Protein AF-A0A7D7LK66-F1 (afdb_monomer_lite)

Organism: NCBI:txid1472755

Secondary structure (DSSP, 8-state):
---HHHHHHHHHHHHHHHHHGGGSTT-----SS------SS-HHHHHHHHHHHHHHH-HHHHHHHHHHHHHHHHHHHHHHHHHHHHHH--SHHHHHHHHHHHHHHHHHHHHHHHHHHHHHHHTT--

Structure (mmCIF, N/CA/C/O backbone):
data_AF-A0A7D7LK66-F1
#
_entry.id   AF-A0A7D7LK66-F1
#
loop_
_atom_site.group_PDB
_atom_site.id
_atom_site.type_symbol
_atom_site.label_atom_id
_atom_site.label_alt_id
_atom_site.label_comp_id
_atom_site.label_asym_id
_atom_site.label_entity_id
_atom_site.label_seq_id
_atom_site.pdbx_PDB_ins_code
_atom_site.Cartn_x
_atom_site.Cartn_y
_atom_site.Cartn_z
_atom_site.occupancy
_atom_site.B_iso_or_equiv
_atom_site.auth_seq_id
_atom_site.auth_comp_id
_atom_site.auth_asym_id
_atom_site.auth_atom_id
_atom_site.pdbx_PDB_model_num
ATOM 1 N N . MET A 1 1 ? 19.153 -10.056 -24.668 1.00 40.78 1 MET A N 1
ATOM 2 C CA . MET A 1 1 ? 20.612 -10.290 -24.647 1.00 40.78 1 MET A CA 1
ATOM 3 C C . MET A 1 1 ? 21.290 -8.956 -24.916 1.00 40.78 1 MET A C 1
ATOM 5 O O . MET A 1 1 ? 21.084 -8.43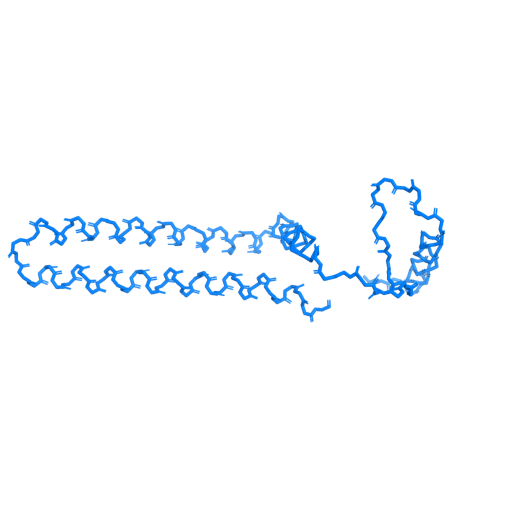9 -26.008 1.00 40.78 1 MET A O 1
ATOM 9 N N . 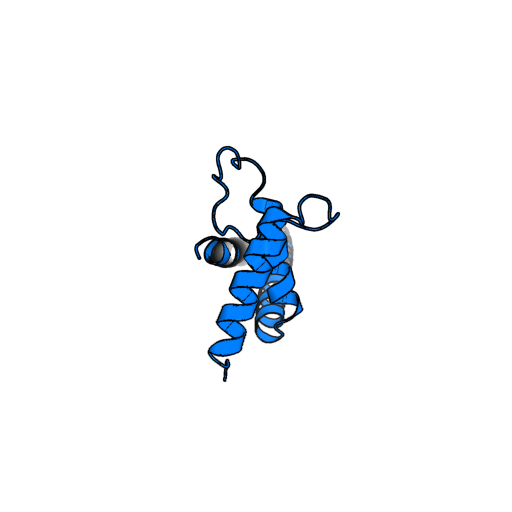PRO A 1 2 ? 21.978 -8.339 -23.940 1.00 47.94 2 PRO A N 1
ATOM 10 C CA . PRO A 1 2 ? 22.702 -7.098 -24.187 1.00 47.94 2 PRO A CA 1
ATOM 11 C C . PRO A 1 2 ? 23.927 -7.403 -25.059 1.00 47.94 2 PRO A C 1
ATOM 13 O O . PRO A 1 2 ? 24.662 -8.357 -24.804 1.00 47.94 2 PRO A O 1
ATOM 16 N N . LEU A 1 3 ? 24.096 -6.642 -26.140 1.00 45.06 3 LEU A N 1
ATOM 17 C CA . LEU A 1 3 ? 25.255 -6.740 -27.020 1.00 45.06 3 LEU A CA 1
ATOM 18 C C . LEU A 1 3 ? 26.406 -5.969 -26.366 1.00 45.06 3 LEU A C 1
ATOM 20 O O . LEU A 1 3 ? 26.271 -4.786 -26.072 1.00 45.06 3 LEU A O 1
ATOM 24 N N . LYS A 1 4 ? 27.550 -6.629 -26.169 1.00 56.62 4 LYS A N 1
ATOM 25 C CA . LYS A 1 4 ? 28.732 -6.088 -25.470 1.00 56.62 4 LYS A CA 1
ATOM 26 C C . LYS A 1 4 ? 29.241 -4.748 -26.037 1.00 56.62 4 LYS A C 1
ATOM 28 O O . LYS A 1 4 ? 29.854 -3.969 -25.320 1.00 56.62 4 LYS A O 1
ATOM 33 N N . THR A 1 5 ? 28.974 -4.467 -27.313 1.00 58.84 5 THR A N 1
ATOM 34 C CA . THR A 1 5 ? 29.309 -3.201 -27.988 1.00 58.84 5 THR A CA 1
ATOM 35 C C . THR A 1 5 ? 28.377 -2.050 -27.608 1.00 58.84 5 THR A C 1
ATOM 37 O O . THR A 1 5 ? 28.816 -0.903 -27.529 1.00 58.84 5 THR A O 1
ATOM 40 N N . SER A 1 6 ? 27.102 -2.340 -27.335 1.00 61.88 6 SER A N 1
ATOM 41 C CA . SER A 1 6 ? 26.131 -1.342 -26.880 1.00 61.88 6 SER A CA 1
ATOM 42 C C . SER A 1 6 ? 26.504 -0.801 -25.503 1.00 61.88 6 SER A C 1
ATOM 44 O O . SER A 1 6 ? 26.367 0.397 -25.271 1.00 61.88 6 SER A O 1
ATOM 46 N N . ASP A 1 7 ? 27.048 -1.646 -24.625 1.00 74.12 7 ASP A N 1
ATOM 47 C CA . ASP A 1 7 ? 27.463 -1.232 -23.283 1.00 74.12 7 ASP A CA 1
ATOM 48 C C . ASP A 1 7 ? 28.601 -0.198 -23.332 1.00 74.12 7 ASP A C 1
ATOM 50 O O . ASP A 1 7 ? 28.560 0.795 -22.607 1.00 74.12 7 ASP A O 1
ATOM 54 N N . THR A 1 8 ? 29.577 -0.357 -24.236 1.00 81.56 8 THR A N 1
ATOM 55 C CA . THR A 1 8 ? 30.676 0.611 -24.404 1.00 81.56 8 THR A CA 1
ATOM 56 C C . THR A 1 8 ? 30.186 1.959 -24.930 1.00 81.56 8 THR A C 1
ATOM 58 O O . THR A 1 8 ? 30.541 2.994 -24.368 1.00 81.56 8 THR A O 1
ATOM 61 N N . LEU A 1 9 ? 29.339 1.971 -25.966 1.00 83.94 9 LEU A N 1
ATOM 62 C CA . LEU A 1 9 ? 28.802 3.219 -26.524 1.00 83.94 9 LEU A CA 1
ATOM 63 C C . LEU A 1 9 ? 27.952 3.980 -25.504 1.00 83.94 9 LEU A C 1
ATOM 65 O O . LEU A 1 9 ? 28.056 5.200 -25.397 1.00 83.94 9 LEU A O 1
ATOM 69 N N . VAL A 1 10 ? 27.146 3.262 -24.719 1.00 82.50 10 VAL A N 1
ATOM 70 C CA . VAL A 1 10 ? 26.345 3.852 -23.641 1.00 82.50 10 VAL A CA 1
ATOM 71 C C . VAL A 1 10 ? 27.240 4.479 -22.567 1.00 82.50 10 VAL A C 1
ATOM 73 O O . VAL A 1 10 ? 26.909 5.548 -22.057 1.00 82.50 10 VAL A O 1
ATOM 76 N N . ILE A 1 11 ? 28.374 3.854 -22.231 1.00 82.88 11 ILE A N 1
ATOM 77 C CA . ILE A 1 11 ? 29.337 4.401 -21.263 1.00 82.88 11 ILE A CA 1
ATOM 78 C C . ILE A 1 11 ? 29.999 5.675 -21.800 1.00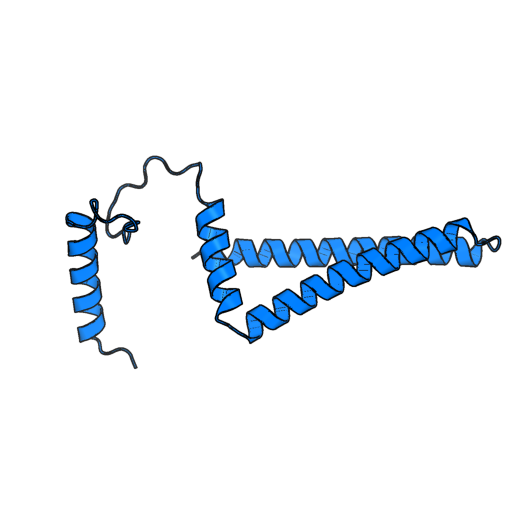 82.88 11 ILE A C 1
ATOM 80 O O . ILE A 1 11 ? 30.021 6.683 -21.096 1.00 82.88 11 ILE A O 1
ATOM 84 N N . GLU A 1 12 ? 30.505 5.665 -23.033 1.00 85.75 12 GLU A N 1
ATOM 85 C CA . GLU A 1 12 ? 31.152 6.847 -23.623 1.00 85.75 12 GLU A CA 1
ATOM 86 C C . GLU A 1 12 ? 30.165 8.007 -23.814 1.00 85.75 12 GLU A C 1
ATOM 88 O O . GLU A 1 12 ? 30.483 9.158 -23.513 1.00 85.75 12 GLU A O 1
ATOM 93 N N . PHE A 1 13 ? 28.924 7.710 -24.205 1.00 85.50 13 PHE A N 1
ATOM 94 C CA . PHE A 1 13 ? 27.869 8.716 -24.293 1.00 85.50 13 PHE A CA 1
ATOM 95 C C . PHE A 1 13 ? 27.543 9.347 -22.930 1.00 85.50 13 PHE A C 1
ATOM 97 O O . PHE A 1 13 ? 27.362 10.562 -22.844 1.00 85.50 13 PHE A O 1
ATOM 104 N N . ARG A 1 14 ? 27.516 8.556 -21.846 1.00 84.75 14 ARG A N 1
ATOM 105 C CA . ARG A 1 14 ? 27.333 9.086 -20.481 1.00 84.75 14 ARG A CA 1
ATOM 106 C C . ARG A 1 14 ? 28.477 10.004 -20.063 1.00 84.75 14 ARG A C 1
ATOM 108 O O . ARG A 1 14 ? 28.199 11.063 -19.517 1.00 84.75 14 ARG A O 1
ATOM 115 N N . LYS A 1 15 ? 29.730 9.648 -20.369 1.00 84.19 15 LYS A N 1
ATOM 116 C CA . LYS A 1 15 ? 30.892 10.515 -20.099 1.00 84.19 15 LYS A CA 1
ATOM 117 C C . LYS A 1 15 ? 30.795 11.842 -20.850 1.00 84.19 15 LYS A C 1
ATOM 119 O O . LYS A 1 15 ? 31.059 12.891 -20.272 1.00 84.19 15 LYS A O 1
ATOM 124 N N . TRP A 1 16 ? 30.394 11.804 -22.121 1.00 87.56 16 TRP A N 1
ATOM 125 C CA . TRP A 1 16 ? 30.175 13.017 -22.910 1.00 87.56 16 TRP A CA 1
ATOM 126 C C . TRP A 1 16 ? 29.060 13.887 -22.308 1.00 87.56 16 TRP A C 1
ATOM 128 O O . TRP A 1 16 ? 29.244 15.089 -22.124 1.00 87.56 16 TRP A O 1
ATOM 138 N N . LEU A 1 17 ? 27.932 13.287 -21.918 1.00 84.31 17 LEU A N 1
ATOM 139 C CA . LEU A 1 17 ? 26.861 14.012 -21.233 1.00 84.31 17 LEU A CA 1
ATOM 140 C C . LEU A 1 17 ? 27.304 14.575 -19.874 1.00 84.31 17 LEU A C 1
ATOM 142 O O . LEU A 1 17 ? 26.924 15.693 -19.543 1.00 84.31 17 LEU A O 1
ATOM 146 N N . ASP A 1 18 ? 28.132 13.860 -19.108 1.00 81.94 18 ASP A N 1
ATOM 147 C CA . ASP A 1 18 ? 28.673 14.360 -17.836 1.00 81.94 18 ASP A CA 1
ATOM 148 C C . ASP A 1 18 ? 29.548 15.607 -18.047 1.00 81.94 18 ASP A C 1
ATOM 150 O O . ASP A 1 18 ? 29.555 16.501 -17.199 1.00 81.94 18 ASP A O 1
ATOM 154 N N . GLN A 1 19 ? 30.231 15.705 -19.191 1.00 82.06 19 GLN A N 1
ATOM 155 C CA . GLN A 1 19 ? 31.066 16.855 -19.548 1.00 82.06 19 GLN A CA 1
ATOM 156 C C . GLN A 1 19 ? 30.266 18.041 -20.105 1.00 82.06 19 GLN A C 1
ATOM 158 O O . GLN A 1 19 ? 30.556 19.185 -19.759 1.00 82.06 19 GLN A O 1
ATOM 163 N N . PHE A 1 20 ? 29.267 17.791 -20.956 1.00 83.50 20 PHE A N 1
ATOM 164 C CA . PHE A 1 20 ? 28.612 18.843 -21.752 1.00 83.50 20 PHE A CA 1
ATOM 165 C C . PHE A 1 20 ? 27.125 19.056 -21.439 1.00 83.50 20 PHE A C 1
ATOM 167 O O . PHE A 1 20 ? 26.541 20.049 -21.863 1.00 83.50 20 PHE A O 1
ATOM 174 N N . GLY A 1 21 ? 26.492 18.151 -20.694 1.00 78.88 21 GLY A N 1
ATOM 175 C CA . GLY A 1 21 ? 25.053 18.151 -20.429 1.00 78.88 21 GLY A CA 1
ATOM 176 C C . GLY A 1 21 ? 24.602 19.058 -19.285 1.00 78.88 21 GLY A C 1
ATOM 177 O O . GLY A 1 21 ? 23.409 19.130 -19.014 1.00 78.88 21 GLY A O 1
ATOM 178 N N . SER A 1 22 ? 25.512 19.768 -18.614 1.00 72.00 22 SER A N 1
ATOM 179 C CA . SER A 1 22 ? 25.200 20.621 -17.453 1.00 72.00 22 SER A CA 1
ATOM 180 C C . SER A 1 22 ? 24.256 21.792 -17.758 1.00 72.00 22 SER A C 1
ATOM 182 O O . SER A 1 22 ? 23.642 22.333 -16.842 1.00 72.00 22 SER A O 1
ATOM 184 N N . SER A 1 23 ? 24.115 22.167 -19.031 1.00 77.12 23 SER A N 1
ATOM 185 C CA . SER A 1 23 ? 23.193 23.201 -19.514 1.00 77.12 23 SER A CA 1
ATOM 186 C C . SER A 1 23 ? 21.799 22.671 -19.880 1.00 77.12 23 SER A C 1
ATOM 188 O O . SER A 1 23 ? 20.917 23.458 -20.227 1.00 77.12 23 SER A O 1
ATOM 190 N N . LEU A 1 24 ? 21.572 21.353 -19.816 1.00 79.56 24 LEU A N 1
ATOM 191 C CA . LEU A 1 24 ? 20.282 20.740 -20.130 1.00 79.56 24 LEU A CA 1
ATOM 192 C C . LEU A 1 24 ? 19.343 20.806 -18.910 1.00 79.56 24 LEU A C 1
ATOM 194 O O . LEU A 1 24 ? 19.735 20.401 -17.815 1.00 79.56 24 LEU A O 1
ATOM 198 N N . PRO A 1 25 ? 18.071 21.206 -19.088 1.00 64.75 25 PRO A N 1
ATOM 199 C CA . PRO A 1 25 ? 17.147 21.486 -17.981 1.00 64.75 25 PRO A CA 1
ATOM 200 C C . PRO A 1 25 ? 16.783 20.277 -17.100 1.00 64.75 25 PRO A C 1
ATOM 202 O O . PRO A 1 25 ? 16.232 20.463 -16.020 1.00 64.75 25 PRO A O 1
ATOM 205 N N . PHE A 1 26 ? 17.086 19.047 -17.529 1.00 67.94 26 PHE A N 1
ATOM 206 C CA . PHE A 1 26 ? 16.760 17.810 -16.801 1.00 67.94 26 PHE A CA 1
ATOM 207 C C . PHE A 1 26 ? 17.967 16.884 -16.592 1.00 67.94 26 PHE A C 1
ATOM 209 O O . PHE A 1 26 ? 17.800 15.703 -16.279 1.00 67.94 26 PHE A O 1
ATOM 216 N N . TYR A 1 27 ? 19.188 17.376 -16.815 1.00 75.12 27 TYR A N 1
ATOM 217 C CA . TYR A 1 27 ? 20.384 16.554 -16.671 1.00 75.12 27 TYR A CA 1
ATOM 218 C C . TYR A 1 27 ? 20.871 16.506 -15.220 1.00 75.12 27 TYR A C 1
ATOM 220 O O . TYR A 1 27 ? 21.297 17.514 -14.667 1.00 75.12 27 TYR A O 1
ATOM 228 N N . GLN A 1 28 ? 20.843 15.314 -14.617 1.00 68.12 28 GLN A N 1
ATOM 229 C CA . GLN A 1 28 ? 21.187 15.102 -13.202 1.00 68.12 28 GLN A CA 1
ATOM 230 C C . GLN A 1 28 ? 22.593 14.492 -12.990 1.00 68.12 28 GLN A C 1
ATOM 232 O O . GLN A 1 28 ? 23.015 14.316 -11.849 1.00 68.12 28 GLN A O 1
ATOM 237 N N . GLY A 1 29 ? 23.329 14.184 -14.067 1.00 67.00 29 GLY A N 1
ATOM 238 C CA . GLY A 1 29 ? 24.624 13.493 -14.013 1.00 67.00 29 GLY A CA 1
ATOM 239 C C . GLY A 1 29 ? 24.505 11.968 -13.893 1.00 67.00 29 GLY A C 1
ATOM 240 O O . GLY A 1 29 ? 23.598 11.450 -13.239 1.00 67.00 29 GLY A O 1
ATOM 241 N N . TYR A 1 30 ? 25.433 11.239 -14.517 1.00 62.56 30 TYR A N 1
ATOM 242 C CA . TYR A 1 30 ? 25.516 9.774 -14.476 1.00 62.56 30 TYR A CA 1
ATOM 243 C C . TYR A 1 30 ? 26.730 9.286 -13.671 1.00 62.56 30 TYR A C 1
ATOM 245 O O . TYR A 1 30 ? 27.271 8.234 -13.971 1.00 62.56 30 TYR A O 1
ATOM 253 N N . SER A 1 31 ? 27.154 10.021 -12.638 1.00 54.22 31 SER A N 1
ATOM 254 C CA . SER A 1 31 ? 28.157 9.623 -11.630 1.00 54.22 31 SER A CA 1
ATOM 255 C C . SER A 1 31 ? 29.316 8.745 -12.134 1.00 54.22 31 SER A C 1
ATOM 257 O O . SER A 1 31 ? 29.727 7.803 -11.457 1.00 54.22 31 SER A O 1
ATOM 259 N N . THR A 1 32 ? 29.896 9.071 -13.287 1.00 50.31 32 THR A N 1
ATOM 260 C CA . THR A 1 32 ? 31.266 8.671 -13.615 1.00 50.31 32 THR A CA 1
ATOM 261 C C . THR A 1 32 ? 32.172 9.817 -13.183 1.00 50.31 32 THR A C 1
ATOM 263 O O . THR A 1 32 ? 32.501 10.693 -13.966 1.00 50.31 32 THR A O 1
ATOM 266 N N . TRP A 1 33 ? 32.500 9.839 -11.887 1.00 47.09 33 TRP A N 1
ATOM 267 C CA . TRP A 1 33 ? 33.240 10.907 -11.200 1.00 47.09 33 TRP A CA 1
ATOM 268 C C . TRP A 1 33 ? 32.600 12.301 -11.271 1.00 47.09 33 TRP A C 1
ATOM 270 O O . TRP A 1 33 ? 32.974 13.172 -12.048 1.00 47.09 33 TRP A O 1
ATOM 280 N N . LYS A 1 34 ? 31.733 12.583 -10.303 1.00 39.41 34 LYS A N 1
ATOM 281 C CA . LYS A 1 34 ? 31.693 13.914 -9.701 1.00 39.41 34 LYS A CA 1
ATOM 282 C C . LYS A 1 34 ? 31.800 13.692 -8.204 1.00 39.41 34 LYS A C 1
ATOM 284 O O . LYS A 1 34 ? 31.013 12.921 -7.662 1.00 39.41 34 LYS A O 1
ATOM 289 N N . ASN A 1 35 ? 32.818 14.271 -7.568 1.00 46.06 35 ASN A N 1
ATOM 290 C CA . ASN A 1 35 ? 32.941 14.254 -6.114 1.00 46.06 35 ASN A CA 1
ATOM 291 C C . ASN A 1 35 ? 31.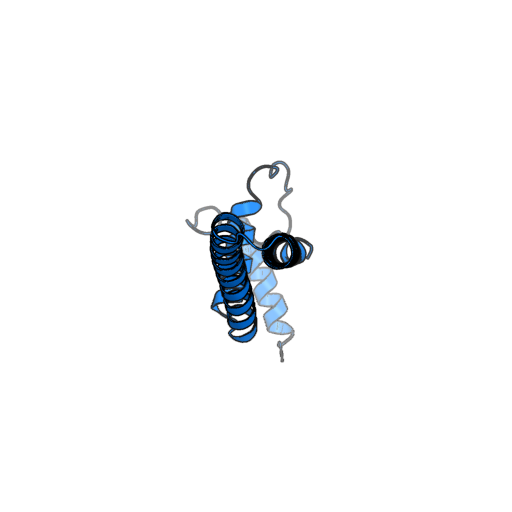629 14.787 -5.535 1.00 46.06 35 ASN A C 1
ATOM 293 O O . ASN A 1 35 ? 31.307 15.965 -5.690 1.00 46.06 35 ASN A O 1
ATOM 297 N N . VAL A 1 36 ? 30.842 13.887 -4.944 1.00 50.25 36 VAL A N 1
ATOM 298 C CA . VAL A 1 36 ? 29.625 14.219 -4.206 1.00 50.25 36 VAL A CA 1
ATOM 299 C C . VAL A 1 36 ? 30.078 14.721 -2.844 1.00 50.25 36 VAL A C 1
ATOM 301 O O . VAL A 1 36 ? 29.947 14.046 -1.830 1.00 50.25 36 VAL A O 1
ATOM 304 N N . GLU A 1 37 ? 30.681 15.901 -2.838 1.00 51.81 37 GLU A N 1
ATOM 305 C CA . GLU A 1 37 ? 30.811 16.697 -1.633 1.00 51.81 37 GLU A CA 1
ATOM 306 C C . GLU A 1 37 ? 29.617 17.658 -1.643 1.00 51.81 37 GLU A C 1
ATOM 308 O O . GLU A 1 37 ? 29.442 18.440 -2.577 1.00 51.81 37 GLU A O 1
ATOM 313 N N . ASN A 1 38 ? 28.760 17.527 -0.627 1.00 50.81 38 ASN A N 1
ATOM 314 C CA . ASN A 1 38 ? 27.492 18.237 -0.407 1.00 50.81 38 ASN A CA 1
ATOM 315 C C . ASN A 1 38 ? 26.249 17.653 -1.109 1.00 50.81 38 ASN A C 1
ATOM 317 O O . ASN A 1 38 ? 25.673 18.227 -2.033 1.00 50.81 38 ASN A O 1
ATOM 321 N N . SER A 1 39 ? 25.742 16.528 -0.599 1.00 47.28 39 SER A N 1
ATOM 322 C CA . SER A 1 39 ? 24.326 16.158 -0.768 1.00 47.28 39 SER A CA 1
ATOM 323 C C . SER A 1 39 ? 23.769 15.485 0.483 1.00 47.28 39 SER A C 1
ATOM 325 O O . SER A 1 39 ? 23.264 14.368 0.448 1.00 47.28 39 SER A O 1
ATOM 327 N N . GLU A 1 40 ? 23.811 16.210 1.598 1.00 51.72 40 GLU A N 1
ATOM 328 C CA . GLU A 1 40 ? 23.083 15.863 2.824 1.00 51.72 40 GLU A CA 1
ATOM 329 C C . GLU A 1 40 ? 21.768 16.649 2.965 1.00 51.72 40 GLU A C 1
ATOM 331 O O . GLU A 1 40 ? 21.402 17.061 4.058 1.00 51.72 40 GLU A O 1
ATOM 336 N N . LEU A 1 41 ? 21.022 16.885 1.874 1.00 51.66 41 LEU A N 1
ATOM 337 C CA . LEU A 1 41 ? 19.643 17.392 1.997 1.00 51.66 41 LEU A CA 1
ATOM 338 C C . LEU A 1 41 ? 18.762 17.196 0.748 1.00 51.66 41 LEU A C 1
ATOM 340 O O . LEU A 1 41 ? 17.976 18.076 0.425 1.00 51.66 41 LEU A O 1
ATOM 344 N N . ASN A 1 42 ? 18.864 16.104 -0.024 1.00 48.34 42 ASN A N 1
ATOM 345 C CA . ASN A 1 42 ? 17.899 15.922 -1.132 1.00 48.34 42 ASN A CA 1
ATOM 346 C C . ASN A 1 42 ? 17.696 14.492 -1.653 1.00 48.34 42 ASN A C 1
ATOM 348 O O . ASN A 1 42 ? 17.287 14.278 -2.790 1.00 48.34 42 ASN A O 1
ATOM 352 N N . SER A 1 43 ? 17.946 13.474 -0.831 1.00 53.84 43 SER A N 1
ATOM 353 C CA . SER A 1 43 ? 17.771 12.080 -1.263 1.00 53.84 43 SER A CA 1
ATOM 354 C C . SER A 1 43 ? 16.289 11.673 -1.314 1.00 53.84 43 SER A C 1
ATOM 356 O O . SER A 1 43 ? 15.897 10.841 -2.121 1.00 53.84 43 SER A O 1
ATOM 358 N N . LYS A 1 44 ? 15.421 12.271 -0.486 1.00 54.69 44 LYS A N 1
ATOM 359 C CA . LYS A 1 44 ? 14.001 11.881 -0.362 1.00 54.69 44 LYS A CA 1
ATOM 360 C C . LYS A 1 44 ? 13.161 12.023 -1.649 1.00 54.69 44 LYS A C 1
ATOM 362 O O . LYS A 1 44 ? 12.460 11.059 -1.965 1.00 54.69 44 LYS A O 1
ATOM 367 N N . PRO A 1 45 ? 13.190 13.152 -2.390 1.00 58.34 45 PRO A N 1
ATOM 368 C CA . PRO A 1 45 ? 12.343 13.305 -3.576 1.00 58.34 45 PRO A CA 1
ATOM 369 C C . PRO A 1 45 ? 12.772 12.397 -4.734 1.00 58.34 45 PRO A C 1
ATOM 371 O O . PRO A 1 45 ? 11.918 11.779 -5.359 1.00 58.34 45 PRO A O 1
ATOM 374 N N . ILE A 1 46 ? 14.078 12.222 -4.959 1.00 60.38 46 ILE A N 1
ATOM 375 C CA . ILE A 1 46 ? 14.606 11.358 -6.032 1.00 60.38 46 ILE A CA 1
ATOM 376 C C . ILE A 1 46 ? 14.294 9.872 -5.760 1.00 60.38 46 ILE A C 1
ATOM 378 O O . ILE A 1 46 ? 14.009 9.099 -6.676 1.00 60.38 46 ILE A O 1
ATOM 382 N N . LEU A 1 47 ? 14.301 9.455 -4.489 1.00 65.12 47 LEU A N 1
ATOM 383 C CA . LEU A 1 47 ? 13.997 8.077 -4.089 1.00 65.12 47 LEU A CA 1
ATOM 384 C C . LEU A 1 47 ? 12.516 7.733 -4.223 1.00 65.12 47 LEU A C 1
ATOM 386 O O . LEU A 1 47 ? 12.180 6.667 -4.747 1.00 65.12 47 LEU A O 1
ATOM 390 N N . LEU A 1 48 ? 11.639 8.636 -3.767 1.00 66.25 48 LEU A N 1
ATOM 391 C CA . LEU A 1 48 ? 10.205 8.497 -3.997 1.00 66.25 48 LEU A CA 1
ATOM 392 C C . LEU A 1 48 ? 9.911 8.457 -5.492 1.00 66.25 48 LEU A C 1
ATOM 394 O O . LEU A 1 48 ? 9.103 7.629 -5.898 1.00 66.25 48 LEU A O 1
ATOM 398 N N . ASP A 1 49 ? 10.603 9.257 -6.305 1.00 71.12 49 ASP A N 1
ATOM 399 C CA . ASP A 1 49 ? 10.436 9.245 -7.757 1.00 71.12 49 ASP A CA 1
ATOM 400 C C . ASP A 1 49 ? 10.808 7.883 -8.372 1.00 71.12 49 ASP A C 1
ATOM 402 O O . ASP A 1 49 ? 9.995 7.279 -9.070 1.00 71.12 49 ASP A O 1
ATOM 406 N N . ARG A 1 50 ? 11.965 7.299 -8.023 1.00 77.12 50 ARG A N 1
ATOM 407 C CA . ARG A 1 50 ? 12.372 5.973 -8.535 1.00 77.12 50 ARG A CA 1
ATOM 408 C C . ARG A 1 50 ? 11.453 4.839 -8.070 1.00 77.12 50 ARG A C 1
ATOM 410 O O . ARG A 1 50 ? 11.054 4.004 -8.886 1.00 77.12 50 ARG A O 1
ATOM 417 N N . PHE A 1 51 ? 11.132 4.785 -6.776 1.00 81.81 51 PHE A N 1
ATOM 418 C CA . PHE A 1 51 ? 10.224 3.774 -6.223 1.00 81.81 51 PHE A CA 1
ATOM 419 C C . PHE A 1 51 ? 8.818 3.910 -6.819 1.00 81.81 51 PHE A C 1
ATOM 421 O O . PHE A 1 51 ? 8.239 2.917 -7.267 1.00 81.81 51 PHE A O 1
ATOM 428 N N . SER A 1 52 ? 8.293 5.136 -6.885 1.00 81.00 52 SER A N 1
ATOM 429 C CA . SER A 1 52 ? 6.993 5.444 -7.489 1.00 81.00 52 SER A CA 1
ATOM 430 C C . SER A 1 52 ? 6.972 5.025 -8.952 1.00 81.00 52 SER A C 1
ATOM 432 O O . SER A 1 52 ? 6.100 4.262 -9.361 1.00 81.00 52 SER A O 1
ATOM 434 N N . ARG A 1 53 ? 7.992 5.401 -9.728 1.00 83.88 53 ARG A N 1
ATOM 435 C CA . ARG A 1 53 ? 8.104 5.051 -11.147 1.00 83.88 53 ARG A CA 1
ATOM 436 C C . ARG A 1 53 ? 8.156 3.543 -11.373 1.00 83.88 53 ARG A C 1
ATOM 438 O O . ARG A 1 53 ? 7.452 3.037 -12.241 1.00 83.88 53 ARG A O 1
ATOM 445 N N . HIS A 1 54 ? 8.929 2.806 -10.575 1.00 85.06 54 HIS A N 1
ATOM 446 C CA . HIS A 1 54 ? 8.966 1.345 -10.675 1.00 85.06 54 HIS A CA 1
ATOM 447 C C . HIS A 1 54 ? 7.615 0.714 -10.323 1.00 85.06 54 HIS A C 1
ATOM 449 O O . HIS A 1 54 ? 7.149 -0.189 -11.013 1.00 85.06 54 HIS A O 1
ATOM 455 N N . THR A 1 55 ? 6.956 1.230 -9.287 1.00 89.00 55 THR A N 1
ATOM 456 C CA . THR A 1 55 ? 5.631 0.765 -8.868 1.00 89.00 55 THR A CA 1
ATOM 457 C C . THR A 1 55 ? 4.556 1.115 -9.899 1.00 89.00 55 THR A C 1
ATOM 459 O O . THR A 1 55 ? 3.616 0.352 -10.060 1.00 89.00 55 THR A O 1
ATOM 462 N N . LEU A 1 56 ? 4.694 2.213 -10.645 1.00 84.88 56 LEU A N 1
ATOM 463 C CA . LEU A 1 56 ? 3.787 2.581 -11.738 1.00 84.88 56 LEU A CA 1
ATOM 464 C C . LEU A 1 56 ? 3.961 1.682 -12.969 1.00 84.88 56 LEU A C 1
ATOM 466 O O . LEU A 1 56 ? 2.971 1.299 -13.587 1.00 84.88 56 LEU A O 1
ATOM 470 N N . ILE A 1 57 ? 5.203 1.335 -13.317 1.00 86.81 57 ILE A N 1
ATOM 471 C CA . ILE A 1 57 ? 5.516 0.539 -14.515 1.00 86.81 57 ILE A CA 1
ATOM 472 C C . ILE A 1 57 ? 5.287 -0.961 -14.270 1.00 86.81 57 ILE A C 1
ATOM 474 O O . ILE A 1 57 ? 4.802 -1.673 -15.149 1.00 86.81 57 ILE A O 1
ATOM 478 N N . CYS A 1 58 ? 5.624 -1.464 -13.082 1.00 89.81 58 CYS A N 1
ATOM 479 C CA . CYS A 1 58 ? 5.534 -2.884 -12.760 1.00 89.81 58 CYS A CA 1
ATOM 480 C C . CYS A 1 58 ? 4.174 -3.230 -12.138 1.00 89.81 58 CYS A C 1
ATOM 482 O O . CYS A 1 58 ? 3.883 -2.872 -10.996 1.00 89.81 58 CYS A O 1
ATOM 484 N N . SER A 1 59 ? 3.344 -3.985 -12.861 1.00 89.75 59 SER A N 1
ATOM 485 C CA . SER A 1 59 ? 1.977 -4.318 -12.434 1.00 89.75 59 SER A CA 1
ATOM 486 C C . SER A 1 59 ? 1.909 -5.188 -11.172 1.00 89.75 59 SER A C 1
ATOM 488 O O . SER A 1 59 ? 0.988 -5.021 -10.370 1.00 89.75 59 SER A O 1
ATOM 490 N N . SER A 1 60 ? 2.872 -6.092 -10.958 1.00 90.88 60 SER A N 1
ATOM 491 C CA . SER A 1 60 ? 2.938 -6.926 -9.751 1.00 90.88 60 SER A CA 1
ATOM 492 C C . SER A 1 60 ? 3.283 -6.089 -8.517 1.00 90.88 60 SER A C 1
ATOM 494 O O . SER A 1 60 ? 2.595 -6.190 -7.500 1.00 90.88 60 SER A O 1
ATOM 496 N N . CYS A 1 61 ? 4.272 -5.196 -8.631 1.00 89.06 61 CYS A N 1
ATOM 497 C CA . CYS A 1 61 ? 4.627 -4.240 -7.583 1.00 89.06 61 CYS A CA 1
ATOM 498 C C . CYS A 1 61 ? 3.478 -3.261 -7.305 1.00 89.06 61 CYS A C 1
ATOM 500 O O . CYS A 1 61 ? 3.133 -3.052 -6.142 1.00 89.06 61 CYS A O 1
ATOM 502 N N . ASN A 1 62 ? 2.834 -2.723 -8.349 1.00 89.31 62 ASN A N 1
ATOM 503 C CA . ASN A 1 62 ? 1.664 -1.852 -8.214 1.00 89.31 62 ASN A CA 1
ATOM 504 C C . ASN A 1 62 ? 0.531 -2.547 -7.457 1.00 89.31 62 ASN A C 1
ATOM 506 O O . ASN A 1 62 ? -0.050 -1.996 -6.524 1.00 89.31 62 ASN A O 1
ATOM 510 N N . ARG A 1 63 ? 0.232 -3.794 -7.838 1.00 91.12 63 ARG A N 1
ATOM 511 C CA . ARG A 1 63 ? -0.813 -4.596 -7.204 1.00 91.12 63 ARG A CA 1
ATOM 512 C C . ARG A 1 63 ? -0.499 -4.838 -5.734 1.00 91.12 63 ARG A C 1
ATOM 514 O O . ARG A 1 63 ? -1.372 -4.608 -4.902 1.00 91.12 63 ARG A O 1
ATOM 521 N N . ALA A 1 64 ? 0.722 -5.263 -5.411 1.00 89.50 64 ALA A N 1
ATOM 522 C CA . ALA A 1 64 ? 1.143 -5.466 -4.028 1.00 89.50 64 ALA A CA 1
ATOM 523 C C . ALA A 1 64 ? 0.988 -4.174 -3.207 1.00 89.50 64 ALA A C 1
ATOM 525 O O . ALA A 1 64 ? 0.363 -4.188 -2.148 1.00 89.50 64 ALA A O 1
ATOM 526 N N . TYR A 1 65 ? 1.452 -3.043 -3.746 1.00 88.88 65 TYR A N 1
ATOM 527 C CA . TYR A 1 65 ? 1.325 -1.733 -3.110 1.00 88.88 65 TYR A CA 1
ATOM 528 C C . TYR A 1 65 ? -0.137 -1.334 -2.852 1.00 88.88 65 TYR A C 1
ATOM 530 O O . TYR A 1 65 ? -0.493 -0.928 -1.741 1.00 88.88 65 TYR A O 1
ATOM 538 N N . GLN A 1 66 ? -1.009 -1.490 -3.852 1.00 90.44 66 GLN A N 1
ATOM 539 C CA . GLN A 1 66 ? -2.436 -1.197 -3.715 1.00 90.44 66 GLN A CA 1
ATOM 540 C C . GLN A 1 66 ? -3.118 -2.106 -2.691 1.00 90.44 66 GLN A C 1
ATOM 542 O O . GLN A 1 66 ? -3.912 -1.616 -1.889 1.00 90.44 66 GLN A O 1
ATOM 547 N N . VAL A 1 67 ? -2.804 -3.406 -2.682 1.00 92.06 67 VAL A N 1
ATOM 548 C CA . VAL A 1 67 ? -3.337 -4.355 -1.694 1.00 92.06 67 VAL A CA 1
ATOM 549 C C . VAL A 1 67 ? -2.926 -3.935 -0.286 1.00 92.06 67 VAL A C 1
ATOM 551 O O . VAL A 1 67 ? -3.792 -3.812 0.576 1.00 92.06 67 VAL A O 1
ATOM 554 N N . THR A 1 68 ? -1.650 -3.615 -0.052 1.00 88.44 68 THR A N 1
ATOM 555 C CA . THR A 1 68 ? -1.190 -3.122 1.256 1.00 88.44 68 THR A CA 1
ATOM 556 C C . THR A 1 68 ? -1.905 -1.833 1.663 1.00 88.44 68 THR A C 1
ATOM 558 O O . THR A 1 68 ? -2.298 -1.687 2.821 1.00 88.44 68 THR A O 1
ATOM 561 N N . ASN A 1 69 ? -2.125 -0.904 0.727 1.00 88.56 69 ASN A N 1
ATOM 562 C CA . ASN A 1 69 ? -2.841 0.335 1.024 1.0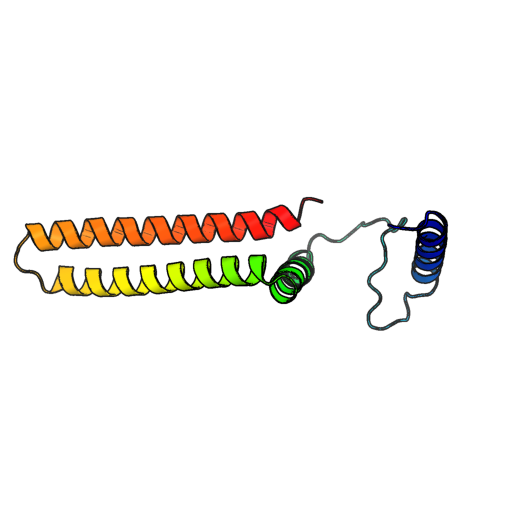0 88.56 69 ASN A CA 1
ATOM 563 C C . ASN A 1 69 ? -4.318 0.088 1.373 1.00 88.56 69 ASN A C 1
ATOM 565 O O . ASN A 1 69 ? -4.827 0.674 2.327 1.00 88.56 69 ASN A O 1
ATOM 569 N N . ARG A 1 70 ? -4.988 -0.815 0.649 1.00 91.50 70 ARG A N 1
ATOM 570 C CA . ARG A 1 70 ? -6.371 -1.218 0.943 1.00 91.50 70 ARG A CA 1
ATOM 571 C C . ARG A 1 70 ? -6.479 -1.912 2.294 1.00 91.50 70 ARG A C 1
ATOM 573 O O . ARG A 1 70 ? -7.371 -1.572 3.060 1.00 91.50 70 ARG A O 1
ATOM 580 N N . VAL A 1 71 ? -5.556 -2.820 2.619 1.00 89.81 71 VAL A N 1
ATOM 581 C CA . VAL A 1 71 ? -5.506 -3.480 3.934 1.00 89.81 71 VAL A CA 1
ATOM 582 C C . VAL A 1 71 ? -5.319 -2.444 5.040 1.00 89.81 71 VAL A C 1
ATOM 584 O O . VAL A 1 71 ? -6.073 -2.456 6.005 1.00 89.81 71 VAL A O 1
ATOM 587 N N . LYS A 1 72 ? -4.397 -1.486 4.876 1.00 86.88 72 LYS A N 1
ATOM 588 C CA . LYS A 1 72 ? -4.212 -0.388 5.839 1.00 86.88 72 LYS A CA 1
ATOM 589 C C . LYS A 1 72 ? -5.511 0.389 6.066 1.00 86.88 72 LYS A C 1
ATOM 591 O O . LYS A 1 72 ? -5.905 0.591 7.211 1.00 86.88 72 LYS A O 1
ATOM 596 N N . GLN A 1 73 ? -6.163 0.837 4.992 1.00 89.94 73 GLN A N 1
ATOM 597 C CA . GLN A 1 73 ? -7.408 1.605 5.092 1.00 89.94 73 GLN A CA 1
ATOM 598 C C . GLN A 1 73 ? -8.547 0.773 5.697 1.00 89.94 73 GLN A C 1
ATOM 600 O O . GLN A 1 73 ? -9.264 1.270 6.562 1.00 89.94 73 GLN A O 1
ATOM 605 N N . GLY A 1 74 ? -8.659 -0.501 5.315 1.00 92.75 74 GLY A N 1
ATOM 606 C CA . GLY A 1 74 ? -9.618 -1.443 5.886 1.00 92.75 74 GLY A CA 1
ATOM 607 C C . GLY A 1 74 ? -9.407 -1.650 7.386 1.00 92.75 74 GLY A C 1
ATOM 608 O O . GLY A 1 74 ? -10.353 -1.511 8.153 1.00 92.75 74 GLY A O 1
ATOM 609 N N . CYS A 1 75 ? -8.169 -1.890 7.830 1.00 85.75 75 CYS A N 1
ATOM 610 C CA . CYS A 1 75 ? -7.840 -2.035 9.251 1.00 85.75 75 CYS A CA 1
ATOM 611 C C . CYS A 1 75 ? -8.178 -0.777 10.061 1.00 85.75 75 CYS A C 1
ATOM 613 O O . CYS A 1 75 ? -8.676 -0.900 11.177 1.00 85.75 75 CYS A O 1
ATOM 615 N N . ILE A 1 76 ? -7.947 0.421 9.508 1.00 88.38 76 ILE A N 1
ATOM 616 C CA . ILE A 1 76 ? -8.326 1.684 10.164 1.00 88.38 76 ILE A CA 1
ATOM 617 C C . ILE A 1 76 ? -9.851 1.776 10.311 1.00 88.38 76 ILE A C 1
ATOM 619 O O . ILE A 1 76 ? -10.335 2.076 11.399 1.00 88.38 76 ILE A O 1
ATOM 623 N N . GLY A 1 77 ? -10.611 1.470 9.254 1.00 92.25 77 GLY A N 1
ATOM 624 C CA . GLY A 1 77 ? -12.077 1.468 9.310 1.00 92.25 77 GLY A CA 1
ATOM 625 C C . GLY A 1 77 ? -12.631 0.461 10.322 1.00 92.25 77 GLY A C 1
ATOM 626 O O . GLY A 1 77 ? -13.496 0.806 11.125 1.00 92.25 77 GLY A O 1
ATOM 627 N N . VAL A 1 78 ? -12.080 -0.757 10.343 1.00 91.62 78 VAL A N 1
ATOM 628 C CA . VAL A 1 78 ? -12.444 -1.802 11.314 1.00 91.62 78 VAL A CA 1
ATOM 629 C C . VAL A 1 78 ? -12.136 -1.357 12.744 1.00 91.62 78 VAL A C 1
ATOM 631 O O . VAL A 1 78 ? -12.979 -1.528 13.618 1.00 91.62 78 VAL A O 1
ATOM 634 N N . ALA A 1 79 ? -10.978 -0.740 12.991 1.00 85.62 79 ALA A N 1
ATOM 635 C CA . ALA A 1 79 ? -10.628 -0.237 14.318 1.00 85.62 79 ALA A CA 1
ATOM 636 C C . ALA A 1 79 ? -11.608 0.845 14.806 1.00 85.62 79 ALA A C 1
ATOM 638 O O . ALA A 1 79 ? -12.023 0.813 15.962 1.00 85.62 79 ALA A O 1
ATOM 639 N N . ILE A 1 80 ? -12.027 1.767 13.931 1.00 91.50 80 ILE A N 1
ATOM 640 C CA . ILE A 1 80 ? -13.021 2.801 14.270 1.00 91.50 80 ILE A CA 1
ATOM 641 C C . ILE A 1 80 ? -14.382 2.166 14.584 1.00 91.50 80 ILE A C 1
ATOM 643 O O . ILE A 1 80 ? -15.003 2.510 15.589 1.00 91.50 80 ILE A O 1
ATOM 647 N N . ALA A 1 81 ? -14.833 1.216 13.760 1.00 91.19 81 ALA A N 1
ATOM 648 C CA . ALA A 1 81 ? -16.098 0.519 13.981 1.00 91.19 81 ALA A CA 1
ATOM 649 C C . ALA A 1 81 ? -16.098 -0.250 15.312 1.00 91.19 81 ALA A C 1
ATOM 651 O O . ALA A 1 81 ? -17.049 -0.154 16.086 1.00 91.19 81 ALA A O 1
ATOM 652 N N . LEU A 1 82 ? -15.011 -0.961 15.619 1.00 85.56 82 LEU A N 1
ATOM 653 C CA . LEU A 1 82 ? -14.864 -1.688 16.880 1.00 85.56 82 LEU A CA 1
ATOM 654 C C . LEU A 1 82 ? -14.785 -0.756 18.090 1.00 85.56 82 LEU A C 1
ATOM 656 O O . LEU A 1 82 ? -15.358 -1.075 19.130 1.00 85.56 82 LEU A O 1
ATOM 660 N N . ALA A 1 83 ? -14.141 0.406 17.959 1.00 84.56 83 ALA A N 1
ATOM 661 C CA . ALA A 1 83 ? -14.132 1.417 19.011 1.00 84.56 83 ALA A CA 1
ATOM 662 C C . ALA A 1 83 ? -15.549 1.940 19.304 1.00 84.56 83 ALA A C 1
ATOM 664 O O . ALA A 1 83 ? -15.924 2.058 20.468 1.00 84.56 83 ALA A O 1
ATOM 665 N N . ALA A 1 84 ? -16.360 2.184 18.268 1.00 90.31 84 ALA A N 1
ATOM 666 C CA . ALA A 1 84 ? -17.758 2.578 18.437 1.00 90.31 84 ALA A CA 1
ATOM 667 C C . ALA A 1 84 ? -18.588 1.480 19.129 1.00 90.31 84 ALA A C 1
ATOM 669 O O . ALA A 1 84 ? -19.327 1.768 20.070 1.00 90.31 84 ALA A O 1
ATOM 670 N N . VAL A 1 85 ? -18.415 0.214 18.728 1.00 88.19 85 VAL A N 1
ATOM 671 C CA . VAL A 1 85 ? -19.080 -0.934 19.374 1.00 88.19 85 VAL A CA 1
ATOM 672 C C . VAL A 1 85 ? -18.676 -1.057 20.844 1.00 88.19 85 VAL A C 1
ATOM 674 O O . VAL A 1 85 ? -19.532 -1.289 21.691 1.00 88.19 85 VAL A O 1
ATOM 677 N N . ALA A 1 86 ? -17.401 -0.851 21.178 1.00 84.62 86 ALA A N 1
ATOM 678 C CA . ALA A 1 86 ? -16.921 -0.917 22.558 1.00 84.62 86 ALA A CA 1
ATOM 679 C C . ALA A 1 86 ? -17.523 0.167 23.471 1.00 84.62 86 ALA A C 1
ATOM 681 O O . ALA A 1 86 ? -17.604 -0.043 24.680 1.00 84.62 86 ALA A O 1
ATOM 682 N N . ILE A 1 87 ? -17.915 1.318 22.913 1.00 87.44 87 ILE A N 1
ATOM 683 C CA . ILE A 1 87 ? -18.565 2.409 23.656 1.00 87.44 87 ILE A CA 1
ATOM 684 C C . ILE A 1 87 ? -20.035 2.081 23.936 1.00 87.44 87 ILE A C 1
ATOM 686 O O . ILE A 1 87 ? -20.528 2.402 25.011 1.00 87.44 87 ILE A O 1
ATOM 690 N N . LEU A 1 88 ? -20.720 1.447 22.980 1.00 89.94 88 LEU A N 1
ATOM 691 C CA . LEU A 1 88 ? -22.150 1.129 23.068 1.00 89.94 88 LEU A CA 1
ATOM 692 C C . LEU A 1 88 ? -22.444 -0.214 23.754 1.00 89.94 88 LEU A C 1
ATOM 694 O O . LEU A 1 88 ? -23.595 -0.499 24.065 1.00 89.94 88 LEU A O 1
ATOM 698 N N . ALA A 1 89 ? -21.437 -1.068 23.941 1.00 88.31 89 ALA A N 1
ATOM 699 C CA . ALA A 1 89 ? -21.620 -2.383 24.538 1.00 88.31 89 ALA A CA 1
ATOM 700 C C . ALA A 1 89 ? -21.715 -2.310 26.070 1.00 88.31 89 ALA A C 1
ATOM 702 O O . ALA A 1 89 ? -20.740 -1.973 26.745 1.00 88.31 89 ALA A O 1
ATOM 703 N N . ASP A 1 90 ? -22.860 -2.738 26.605 1.00 86.25 90 ASP A N 1
ATOM 704 C CA . ASP A 1 90 ? -23.070 -2.915 28.048 1.00 86.25 90 ASP A CA 1
ATOM 705 C C . ASP A 1 90 ? -22.460 -4.228 28.578 1.00 86.25 90 ASP A C 1
ATOM 707 O O . ASP A 1 90 ? -22.093 -4.329 29.750 1.00 86.25 90 ASP A O 1
ATOM 711 N N . ASP A 1 91 ? -22.293 -5.240 27.715 1.00 91.00 91 ASP A N 1
ATOM 712 C CA . ASP A 1 91 ? -21.643 -6.500 28.084 1.00 91.00 91 ASP A CA 1
ATOM 713 C C . ASP A 1 91 ? -20.114 -6.334 28.118 1.00 91.00 91 ASP A C 1
ATOM 715 O O . ASP A 1 91 ? -19.448 -6.101 27.101 1.00 91.00 91 ASP A O 1
ATOM 719 N N . TYR A 1 92 ? -19.539 -6.507 29.310 1.00 89.94 92 TYR A N 1
ATOM 720 C CA . TYR A 1 92 ? -18.1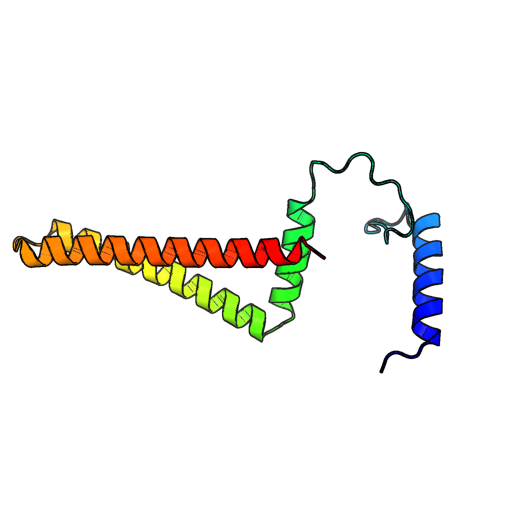02 -6.393 29.544 1.00 89.94 92 TYR A CA 1
ATOM 721 C C . TYR A 1 92 ? -17.269 -7.359 28.682 1.00 89.94 92 TYR A C 1
ATOM 723 O O . TYR A 1 92 ? -16.146 -7.014 28.306 1.00 89.94 92 TYR A O 1
ATOM 731 N N . LYS A 1 93 ? -17.795 -8.540 28.320 1.00 91.81 93 LYS A N 1
ATOM 732 C CA . LYS A 1 93 ? -17.098 -9.507 27.454 1.00 91.81 93 LYS A CA 1
ATOM 733 C C . LYS A 1 93 ? -16.965 -8.965 26.037 1.00 91.81 93 LYS A C 1
ATOM 735 O O . LYS A 1 93 ? -15.884 -9.043 25.453 1.00 91.81 93 LYS A O 1
ATOM 740 N N . ILE A 1 94 ? -18.040 -8.378 25.509 1.00 86.44 94 ILE A N 1
ATOM 741 C CA . ILE A 1 94 ? -18.056 -7.759 24.177 1.00 86.44 94 ILE A CA 1
ATOM 742 C C . ILE A 1 94 ? -17.126 -6.545 24.163 1.00 86.44 94 ILE A C 1
ATOM 744 O O . ILE A 1 94 ? -16.328 -6.388 23.239 1.00 86.44 94 ILE A O 1
ATOM 748 N N . ARG A 1 95 ? -17.154 -5.733 25.224 1.00 82.56 95 ARG A N 1
ATOM 749 C CA . ARG A 1 95 ? -16.279 -4.566 25.367 1.00 82.56 95 ARG A CA 1
ATOM 750 C C . ARG A 1 95 ? -14.794 -4.948 25.398 1.00 82.56 95 ARG A C 1
ATOM 752 O O . ARG A 1 95 ? -14.004 -4.361 24.659 1.00 82.56 95 ARG A O 1
ATOM 759 N N . ILE A 1 96 ? -14.408 -5.956 26.187 1.00 89.62 96 ILE A N 1
ATOM 760 C CA . ILE A 1 96 ? -13.018 -6.448 26.245 1.00 89.62 96 ILE A CA 1
ATOM 761 C C . ILE A 1 96 ? -12.586 -7.043 24.894 1.00 89.62 96 ILE A C 1
ATOM 763 O O . ILE A 1 96 ? -11.482 -6.755 24.427 1.00 89.62 96 ILE A O 1
ATOM 767 N N . ALA A 1 97 ? -13.451 -7.825 24.240 1.00 89.94 97 ALA A N 1
ATOM 768 C CA . ALA A 1 97 ? -13.163 -8.408 22.929 1.00 89.94 97 ALA A CA 1
ATOM 769 C C . ALA A 1 97 ? -12.993 -7.343 21.828 1.00 89.94 97 ALA A C 1
ATOM 771 O O . ALA A 1 97 ? -12.097 -7.445 20.991 1.00 89.94 97 ALA A O 1
ATOM 772 N N . ALA A 1 98 ? -13.810 -6.288 21.840 1.00 84.56 98 ALA A N 1
ATOM 773 C CA . ALA A 1 98 ? -13.706 -5.194 20.878 1.00 84.56 98 ALA A CA 1
ATOM 774 C C . ALA A 1 98 ? -12.408 -4.383 21.057 1.00 84.56 98 ALA A C 1
ATOM 776 O O . ALA A 1 98 ? -11.768 -4.009 20.068 1.00 84.56 98 ALA A O 1
ATOM 777 N N . ILE A 1 99 ? -11.977 -4.152 22.303 1.00 85.69 99 ILE A N 1
ATOM 778 C CA . ILE A 1 99 ? -10.710 -3.465 22.603 1.00 85.69 99 ILE A CA 1
ATOM 779 C C . ILE A 1 99 ? -9.511 -4.299 22.135 1.00 85.69 99 ILE A C 1
ATOM 781 O O . ILE A 1 99 ? -8.617 -3.764 21.474 1.00 85.69 99 ILE A O 1
ATOM 785 N N . SER A 1 100 ? -9.489 -5.603 22.432 1.00 89.44 100 SER A N 1
ATOM 786 C CA . SER A 1 100 ? -8.379 -6.476 22.028 1.00 89.44 100 SER A CA 1
ATOM 787 C C . SER A 1 100 ? -8.265 -6.583 20.504 1.00 89.44 100 SER A C 1
ATOM 789 O O . SER A 1 100 ? -7.164 -6.473 19.957 1.00 89.44 100 SER A O 1
ATOM 791 N N . LEU A 1 101 ? -9.398 -6.694 19.805 1.00 89.44 101 LEU A N 1
ATOM 792 C CA . LEU A 1 101 ? -9.430 -6.737 18.346 1.00 89.44 101 LEU A CA 1
ATOM 793 C C . LEU A 1 101 ? -9.003 -5.401 17.717 1.00 89.44 101 LEU A C 1
ATOM 795 O O . LEU A 1 101 ? -8.279 -5.393 16.720 1.00 89.44 101 LEU A O 1
ATOM 799 N N . SER A 1 102 ? -9.373 -4.274 18.330 1.00 82.81 102 SER A N 1
ATOM 800 C CA . SER A 1 102 ? -8.914 -2.946 17.899 1.00 82.81 102 SER A CA 1
ATOM 801 C C . SER A 1 102 ? -7.398 -2.807 18.028 1.00 82.81 102 SER A C 1
ATOM 803 O O . SER A 1 102 ? -6.736 -2.350 17.095 1.00 82.81 102 SER A O 1
ATOM 805 N N . LEU A 1 103 ? -6.823 -3.257 19.148 1.00 88.06 103 LEU A N 1
ATOM 806 C CA . LEU A 1 103 ? -5.376 -3.221 19.363 1.00 88.06 103 LEU A CA 1
ATOM 807 C C . LEU A 1 103 ? -4.633 -4.102 18.346 1.00 88.06 103 LEU A C 1
ATOM 809 O O . LEU A 1 103 ? -3.621 -3.677 17.784 1.00 88.06 103 LEU A O 1
ATOM 813 N N . ALA A 1 104 ? -5.168 -5.289 18.050 1.00 89.75 104 ALA A N 1
ATOM 814 C CA . ALA A 1 104 ? -4.625 -6.175 17.024 1.00 89.75 104 ALA A CA 1
ATOM 815 C C . ALA A 1 104 ? -4.671 -5.533 15.623 1.00 89.75 104 ALA A C 1
ATOM 817 O O . ALA A 1 104 ? -3.679 -5.574 14.891 1.00 89.75 104 ALA A O 1
ATOM 818 N N . ALA A 1 105 ? -5.779 -4.880 15.260 1.00 84.69 105 ALA A N 1
ATOM 819 C CA . ALA A 1 105 ? -5.910 -4.174 13.983 1.00 84.69 105 ALA A CA 1
ATOM 820 C C . ALA A 1 105 ? -4.901 -3.016 13.850 1.00 84.69 105 ALA A C 1
ATOM 822 O O . ALA A 1 105 ? -4.282 -2.843 12.794 1.00 84.69 105 ALA A O 1
ATOM 823 N N . VAL A 1 106 ? -4.681 -2.257 14.929 1.00 86.25 106 VAL A N 1
ATOM 824 C CA . VAL A 1 106 ? -3.667 -1.191 14.975 1.00 86.25 106 VAL A CA 1
ATOM 825 C C . VAL A 1 106 ? -2.258 -1.768 14.823 1.00 86.25 106 VAL A C 1
ATOM 827 O O . VAL A 1 106 ? -1.472 -1.252 14.024 1.00 86.25 106 VAL A O 1
ATOM 830 N N . ALA A 1 107 ? -1.945 -2.866 15.516 1.00 89.62 107 ALA A N 1
ATOM 831 C CA . ALA A 1 107 ? -0.649 -3.534 15.404 1.00 89.62 107 ALA A CA 1
ATOM 832 C C . ALA A 1 107 ? -0.377 -4.032 13.973 1.00 89.62 107 ALA A C 1
ATOM 834 O O . ALA A 1 107 ? 0.705 -3.789 13.432 1.00 89.62 107 ALA A O 1
ATOM 835 N N . MET A 1 108 ? -1.369 -4.644 13.316 1.00 85.75 108 MET A N 1
ATOM 836 C CA . MET A 1 108 ? -1.251 -5.056 11.911 1.00 85.75 108 MET A CA 1
ATOM 837 C C . MET A 1 108 ? -1.019 -3.865 10.974 1.00 85.75 108 MET A C 1
ATOM 839 O O . MET A 1 108 ? -0.163 -3.930 10.090 1.00 85.75 108 MET A O 1
ATOM 843 N N . SER A 1 109 ? -1.729 -2.754 11.186 1.00 83.38 109 SER A N 1
ATOM 844 C CA . SER A 1 109 ? -1.520 -1.520 10.417 1.00 83.38 109 SER A CA 1
ATOM 845 C C . SER A 1 109 ? -0.092 -0.980 10.584 1.00 83.38 109 SER A C 1
ATOM 847 O O . SER A 1 109 ? 0.557 -0.611 9.599 1.00 83.38 109 SER A O 1
ATOM 849 N N . ALA A 1 110 ? 0.446 -1.005 11.807 1.00 87.50 110 ALA A N 1
ATOM 850 C CA . ALA A 1 110 ? 1.821 -0.596 12.090 1.00 87.50 110 ALA A CA 1
ATOM 851 C C . ALA A 1 110 ? 2.855 -1.515 11.416 1.00 87.50 110 ALA A C 1
ATOM 853 O O . ALA A 1 110 ? 3.817 -1.023 10.820 1.00 87.50 110 ALA A O 1
ATOM 854 N N . MET A 1 111 ? 2.641 -2.834 11.432 1.00 86.31 111 MET A N 1
ATOM 855 C CA . MET A 1 111 ? 3.492 -3.788 10.709 1.00 86.31 111 MET A CA 1
ATOM 856 C C . MET A 1 111 ? 3.450 -3.554 9.195 1.00 86.31 111 MET A C 1
ATOM 858 O O . MET A 1 111 ? 4.499 -3.504 8.554 1.00 86.31 111 MET A O 1
ATOM 862 N N . ALA A 1 112 ? 2.267 -3.319 8.621 1.00 83.19 112 ALA A N 1
ATOM 863 C CA . ALA A 1 112 ? 2.121 -2.991 7.203 1.00 83.19 112 ALA A CA 1
ATOM 864 C C . ALA A 1 112 ? 2.844 -1.679 6.833 1.00 83.19 112 ALA A C 1
ATOM 866 O O . ALA A 1 112 ? 3.475 -1.588 5.778 1.00 83.19 112 ALA A O 1
ATOM 867 N N . GLN A 1 113 ? 2.811 -0.668 7.710 1.00 84.06 113 GLN A N 1
ATOM 868 C CA . GLN A 1 113 ? 3.593 0.565 7.547 1.00 84.06 113 GLN A CA 1
ATOM 869 C C . GLN A 1 113 ? 5.105 0.319 7.638 1.00 84.06 113 GLN A C 1
ATOM 871 O O . GLN A 1 113 ? 5.867 0.844 6.822 1.00 84.06 113 GLN A O 1
ATOM 876 N N . LYS A 1 114 ? 5.553 -0.510 8.584 1.00 86.44 114 LYS A N 1
ATOM 877 C CA . LYS A 1 114 ? 6.959 -0.922 8.711 1.00 86.44 114 LYS A CA 1
ATOM 878 C C . LYS A 1 114 ? 7.450 -1.648 7.461 1.00 86.44 114 LYS A C 1
ATOM 880 O O . LYS A 1 114 ? 8.512 -1.311 6.953 1.00 86.44 114 LYS A O 1
ATOM 885 N N . LEU A 1 115 ? 6.663 -2.578 6.926 1.00 83.50 115 LEU A N 1
ATOM 886 C CA . LEU A 1 115 ? 6.992 -3.267 5.679 1.00 83.50 115 LEU A CA 1
ATOM 887 C C . LEU A 1 115 ? 7.091 -2.281 4.514 1.00 83.50 115 LEU A C 1
ATOM 889 O O . LEU A 1 115 ? 8.101 -2.271 3.817 1.00 83.50 115 LEU A O 1
ATOM 893 N N . LYS A 1 116 ? 6.103 -1.391 4.346 1.00 81.25 116 LYS A N 1
ATOM 894 C CA . LYS A 1 116 ? 6.132 -0.359 3.297 1.00 81.25 116 LYS A CA 1
ATOM 895 C C . LYS A 1 116 ? 7.403 0.497 3.367 1.00 81.25 116 LYS A C 1
ATOM 897 O O . LYS A 1 116 ? 8.094 0.650 2.366 1.00 81.25 116 LYS A O 1
ATOM 902 N N . THR A 1 117 ? 7.736 1.003 4.552 1.00 82.25 117 THR A N 1
ATOM 903 C CA . THR A 1 117 ? 8.939 1.830 4.746 1.00 82.25 117 THR A CA 1
ATOM 904 C C . THR A 1 117 ? 10.230 1.039 4.537 1.00 82.25 117 THR A C 1
ATOM 906 O O . THR A 1 117 ? 11.205 1.585 4.025 1.00 82.25 117 THR A O 1
ATOM 909 N N . GLN A 1 118 ? 10.255 -0.254 4.873 1.00 83.00 118 GLN A N 1
ATOM 910 C CA . GLN A 1 118 ? 11.396 -1.114 4.568 1.00 83.00 118 GLN A CA 1
ATOM 911 C C . GLN A 1 118 ? 11.561 -1.325 3.058 1.00 83.00 118 GLN A C 1
ATOM 913 O O . GLN A 1 118 ? 12.687 -1.265 2.571 1.00 83.00 118 GLN A O 1
ATOM 918 N N . PHE A 1 119 ? 10.473 -1.528 2.310 1.00 76.06 119 PHE A N 1
ATOM 919 C CA . PHE A 1 119 ? 10.529 -1.623 0.848 1.00 76.06 119 PHE A CA 1
ATOM 920 C C . PHE A 1 119 ? 11.057 -0.332 0.226 1.00 76.06 119 PHE A C 1
ATOM 922 O O . PHE A 1 119 ? 11.996 -0.387 -0.566 1.00 76.06 119 PHE A O 1
ATOM 929 N N . GLU A 1 120 ? 10.532 0.822 0.642 1.00 78.31 120 GLU A N 1
ATOM 930 C CA . GLU A 1 120 ? 11.038 2.134 0.216 1.00 78.31 120 GLU A CA 1
ATOM 931 C C . GLU A 1 120 ? 12.541 2.278 0.524 1.00 78.31 120 GLU A C 1
ATOM 933 O O . GLU A 1 120 ? 13.305 2.755 -0.314 1.00 78.31 120 GLU A O 1
ATOM 938 N N . ARG A 1 121 ? 12.992 1.787 1.688 1.00 74.19 121 ARG A N 1
ATOM 939 C CA . ARG A 1 121 ? 14.401 1.825 2.110 1.00 74.19 121 ARG A CA 1
ATOM 940 C C . ARG A 1 121 ? 15.294 0.814 1.385 1.00 74.19 121 ARG A C 1
ATOM 942 O O . ARG A 1 121 ? 16.468 1.084 1.175 1.00 74.19 121 ARG A O 1
ATOM 949 N N . SER A 1 122 ? 14.788 -0.346 0.977 1.00 71.12 122 SER A N 1
ATOM 950 C CA . SER A 1 122 ? 15.587 -1.329 0.231 1.00 71.12 122 SER A CA 1
ATOM 951 C C . SER A 1 122 ? 16.026 -0.784 -1.135 1.00 71.12 122 SER A C 1
ATOM 953 O O . SER A 1 122 ? 17.114 -1.104 -1.603 1.00 71.12 122 SER A O 1
ATOM 955 N N . TYR A 1 123 ? 15.235 0.115 -1.732 1.00 67.44 123 TYR A N 1
ATOM 956 C CA . TYR A 1 123 ? 15.595 0.835 -2.959 1.00 67.44 123 TYR A CA 1
ATOM 957 C C . TYR A 1 123 ? 16.686 1.902 -2.767 1.00 67.44 123 TYR A C 1
ATOM 959 O O . TYR A 1 123 ? 17.175 2.441 -3.758 1.00 67.44 123 TYR A O 1
ATOM 967 N N . THR A 1 124 ? 17.096 2.195 -1.527 1.00 61.44 124 THR A N 1
ATOM 968 C CA . THR A 1 124 ? 18.173 3.152 -1.220 1.00 61.44 124 THR A CA 1
ATOM 969 C C . THR A 1 124 ? 19.545 2.494 -1.060 1.00 61.44 124 THR A C 1
ATOM 971 O O . THR A 1 124 ? 20.503 3.202 -0.770 1.00 61.44 124 THR A O 1
ATOM 974 N N . ARG A 1 125 ? 19.654 1.158 -1.142 1.00 53.94 125 ARG A N 1
ATOM 975 C CA . ARG A 1 125 ? 20.863 0.399 -0.755 1.00 53.94 125 ARG A CA 1
ATOM 976 C C . ARG A 1 125 ? 21.626 -0.251 -1.923 1.00 53.94 125 ARG A C 1
ATOM 978 O O . ARG A 1 125 ? 22.376 -1.194 -1.688 1.00 53.94 125 ARG A O 1
ATOM 985 N N . HIS A 1 126 ? 21.437 0.249 -3.143 1.00 46.44 126 HIS A N 1
ATOM 986 C CA . HIS A 1 126 ? 22.104 -0.230 -4.358 1.00 46.44 126 HIS A CA 1
ATOM 987 C C . HIS A 1 126 ? 22.811 0.894 -5.099 1.00 46.44 126 HIS A C 1
ATOM 989 O O . HIS A 1 126 ? 22.169 1.956 -5.273 1.00 46.44 126 HIS A O 1
#

Sequence (126 aa):
MPLKTSDTLVIEFRKWLDQFGSSLPFYQGYSTWKNVENSELNSKPILLDRFSRHTLICSSCNRAYQVTNRVKQGCIGVAIALAAVAILADDYKIRIAAISLSLAAVAMSAMAQKLKTQFERSYTRH

pLDDT: mean 77.49, std 14.61, range [39.41, 92.75]

Radius of gyration: 24.07 Å; chains: 1; bounding box: 56×34×58 Å

Foldseek 3Di:
DDDPVVVVVVVVVLVVCQVPVPPPPPDPHPPPDDPPDDDPDDPVVVLCVVLVVCLVVDVVSVVVVVVLVVLLVVLVVLLVVLVVQLVVDPDPVSNVVSVVSSVVSVVVSVVSVVVVVVVSVVSVPD